Protein AF-A0A931SC67-F1 (afdb_monomer_lite)

Foldseek 3Di:
DDDPDPPDDPPPVDWDFDDWDADPVRAIWTWTDDPHDIDIDGPVVVVVVVVVVD

Secondary structure (DSSP, 8-state):
---------------EEEEEEE-TTS-EEEEEEETTEEEEEEHHHHHHHHHHT-

Sequence (54 aa):
MERINPVSDHLELVYNVLHRTTLASGEPALVLQREGEQFVIGAAKFLAAIKANR

Structure (mmCIF, N/CA/C/O backbone):
data_AF-A0A931SC67-F1
#
_entry.id   AF-A0A931SC67-F1
#
loop_
_atom_site.group_PDB
_atom_site.id
_atom_site.type_symbol
_atom_site.label_atom_id
_atom_site.label_alt_id
_atom_site.label_comp_id
_atom_site.label_asym_id
_atom_site.label_entity_id
_atom_site.label_seq_id
_atom_site.pdbx_PDB_ins_code
_atom_site.Cartn_x
_atom_site.Cartn_y
_atom_site.Cartn_z
_atom_site.occupancy
_atom_site.B_iso_or_equiv
_atom_site.auth_seq_id
_atom_site.auth_comp_id
_atom_site.auth_asym_id
_atom_site.auth_atom_id
_atom_site.pdbx_PDB_model_num
ATOM 1 N N . MET A 1 1 ? 33.609 33.754 5.765 1.00 42.22 1 MET A N 1
ATOM 2 C CA . MET A 1 1 ? 33.124 33.439 4.405 1.00 42.22 1 MET A CA 1
ATOM 3 C C . MET A 1 1 ? 32.674 31.988 4.419 1.00 42.22 1 MET A C 1
ATOM 5 O O . MET A 1 1 ? 33.494 31.098 4.239 1.00 42.22 1 MET A O 1
ATOM 9 N N . GLU A 1 2 ? 31.411 31.746 4.764 1.00 45.44 2 GLU A N 1
ATOM 10 C CA . GLU A 1 2 ? 30.827 30.403 4.724 1.00 45.44 2 GLU A CA 1
ATOM 11 C C . GLU A 1 2 ? 30.568 30.011 3.269 1.00 45.44 2 GLU A C 1
ATOM 13 O O . GLU A 1 2 ? 29.984 30.767 2.493 1.00 45.44 2 GLU A O 1
ATOM 18 N N . ARG A 1 3 ? 31.080 28.841 2.886 1.00 51.09 3 ARG A N 1
ATOM 19 C CA . ARG A 1 3 ? 30.880 28.255 1.563 1.00 51.09 3 ARG A CA 1
ATOM 20 C C . ARG A 1 3 ? 29.430 27.789 1.501 1.00 51.09 3 ARG A C 1
ATOM 22 O O . ARG A 1 3 ? 29.084 26.789 2.122 1.00 51.09 3 ARG A O 1
ATOM 29 N N . ILE A 1 4 ? 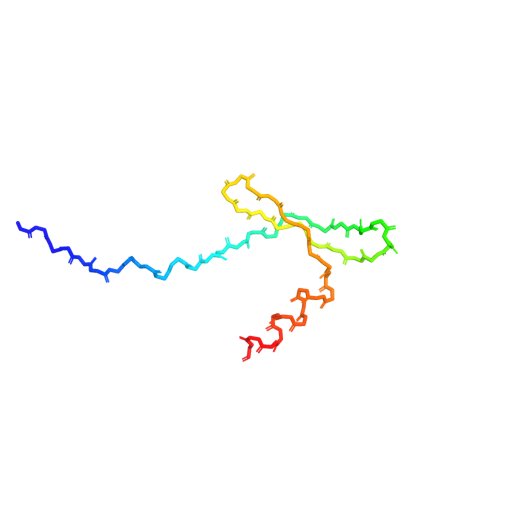28.596 28.515 0.765 1.00 55.44 4 ILE A N 1
ATOM 30 C CA . ILE A 1 4 ? 27.269 28.038 0.380 1.00 55.44 4 ILE A CA 1
ATOM 31 C C . ILE A 1 4 ? 27.508 26.841 -0.544 1.00 55.44 4 ILE A C 1
ATOM 33 O O . ILE A 1 4 ? 27.855 27.008 -1.710 1.00 55.44 4 ILE A O 1
ATOM 37 N N . ASN A 1 5 ? 27.422 25.631 0.004 1.00 50.59 5 ASN A N 1
ATOM 38 C CA . ASN A 1 5 ? 27.387 24.408 -0.784 1.00 50.59 5 ASN A CA 1
ATOM 39 C C . ASN A 1 5 ? 25.985 24.312 -1.406 1.00 50.59 5 ASN A C 1
ATOM 41 O O . ASN A 1 5 ? 25.019 24.204 -0.649 1.00 50.59 5 ASN A O 1
ATOM 45 N N . PRO A 1 6 ? 25.825 24.323 -2.739 1.00 48.91 6 PRO A N 1
ATOM 46 C CA . PRO A 1 6 ? 24.545 24.021 -3.364 1.00 48.91 6 PRO A CA 1
ATOM 47 C C . PRO A 1 6 ? 24.342 22.500 -3.358 1.00 48.91 6 PRO A C 1
ATOM 49 O O . PRO A 1 6 ? 24.452 21.840 -4.384 1.00 48.91 6 PRO A O 1
ATOM 52 N N . VAL A 1 7 ? 24.107 21.919 -2.182 1.00 54.06 7 VAL A N 1
ATOM 53 C CA . VAL A 1 7 ? 23.668 20.521 -2.051 1.00 54.06 7 VAL A CA 1
ATOM 54 C C . VAL A 1 7 ? 22.314 20.517 -1.360 1.00 54.06 7 VAL A C 1
ATOM 56 O O . VAL A 1 7 ? 22.180 20.031 -0.248 1.00 54.06 7 VAL A O 1
ATOM 59 N N . SER A 1 8 ? 21.320 21.118 -2.004 1.00 52.03 8 SER A N 1
ATOM 60 C CA . SER A 1 8 ? 19.926 21.042 -1.570 1.00 52.03 8 SER A CA 1
ATOM 61 C C . SER A 1 8 ? 19.034 21.287 -2.778 1.00 52.03 8 SER A C 1
ATOM 63 O O . SER A 1 8 ? 18.727 22.438 -3.052 1.00 52.03 8 SER A O 1
ATOM 65 N N . ASP A 1 9 ? 18.670 20.227 -3.508 1.00 48.47 9 ASP A N 1
ATOM 66 C CA . ASP A 1 9 ? 17.330 20.161 -4.131 1.00 48.47 9 ASP A CA 1
ATOM 67 C C . ASP A 1 9 ? 16.909 18.770 -4.638 1.00 48.47 9 ASP A C 1
ATOM 69 O O . ASP A 1 9 ? 15.794 18.595 -5.113 1.00 48.47 9 ASP A O 1
ATOM 73 N N . HIS A 1 10 ? 17.722 17.720 -4.496 1.00 51.25 10 HIS A N 1
ATOM 74 C CA . HIS A 1 10 ? 17.161 16.369 -4.561 1.00 51.25 10 HIS A CA 1
ATOM 75 C C . HIS A 1 10 ? 16.546 16.036 -3.204 1.00 51.25 10 HIS A C 1
ATOM 77 O O . HIS A 1 10 ? 17.119 15.302 -2.405 1.00 51.25 10 HIS A O 1
ATOM 83 N N . LEU A 1 11 ? 15.383 16.631 -2.929 1.00 49.78 11 LEU A N 1
ATOM 84 C CA . LEU A 1 11 ? 14.452 16.119 -1.932 1.00 49.78 11 LEU A CA 1
ATOM 85 C C . LEU A 1 11 ? 14.082 14.700 -2.371 1.00 49.78 11 LEU A C 1
ATOM 87 O O . LEU A 1 11 ? 13.130 14.494 -3.121 1.00 49.78 11 LEU A O 1
ATOM 91 N N . GLU A 1 12 ? 14.860 13.709 -1.942 1.00 56.53 12 GLU A N 1
ATOM 92 C CA . GLU A 1 12 ? 14.386 12.336 -1.913 1.00 56.53 12 GLU A CA 1
ATOM 93 C C . GLU A 1 12 ? 13.131 12.361 -1.039 1.00 56.53 12 GLU A C 1
ATOM 95 O O . GLU A 1 12 ? 13.194 12.502 0.183 1.00 56.53 12 GLU A O 1
ATOM 100 N N . LEU A 1 13 ? 11.962 12.339 -1.683 1.00 62.62 13 LEU A N 1
ATOM 101 C CA . LEU A 1 13 ? 10.677 12.233 -1.009 1.00 62.62 13 LEU A CA 1
ATOM 102 C C . LEU A 1 13 ? 10.583 10.825 -0.415 1.00 62.62 13 LEU A C 1
ATOM 104 O O . LEU A 1 13 ? 9.968 9.923 -0.982 1.00 62.62 13 LEU A O 1
ATOM 108 N N . VAL A 1 14 ? 11.252 10.627 0.719 1.00 75.44 14 VAL A N 1
ATOM 109 C CA . VAL A 1 14 ? 11.258 9.365 1.448 1.00 75.44 14 VAL A CA 1
ATOM 110 C C . VAL A 1 14 ? 9.962 9.277 2.240 1.00 75.44 14 VAL A C 1
ATOM 112 O O . VAL A 1 14 ? 9.729 10.023 3.191 1.00 75.44 14 VAL A O 1
ATOM 115 N N . TYR A 1 15 ? 9.100 8.357 1.824 1.00 83.25 15 TYR A N 1
ATOM 116 C CA . TYR A 1 15 ? 7.908 7.981 2.569 1.00 83.25 15 TYR A CA 1
ATOM 117 C C . TYR A 1 15 ? 8.241 6.840 3.530 1.00 83.25 15 TYR A C 1
ATOM 119 O O . TYR A 1 15 ? 8.852 5.847 3.135 1.00 83.25 15 TYR A O 1
ATOM 127 N N . ASN A 1 16 ? 7.782 6.944 4.777 1.00 87.12 16 ASN A N 1
ATOM 128 C CA . ASN A 1 16 ? 7.886 5.856 5.743 1.00 87.12 16 ASN A CA 1
ATOM 129 C C . ASN A 1 16 ? 6.681 4.926 5.624 1.00 87.12 16 ASN A C 1
ATOM 131 O O . ASN A 1 16 ? 5.537 5.380 5.616 1.00 87.12 16 ASN A O 1
ATOM 135 N N . VAL A 1 17 ? 6.923 3.616 5.580 1.00 88.62 17 VAL A N 1
ATOM 136 C CA . VAL A 1 17 ? 5.850 2.625 5.716 1.00 88.62 17 VAL A CA 1
ATOM 137 C C . VAL A 1 17 ? 5.461 2.555 7.187 1.00 88.62 17 VAL A C 1
ATOM 139 O O . VAL A 1 17 ? 6.264 2.133 8.014 1.00 88.62 17 VAL A O 1
ATOM 142 N N . LEU A 1 18 ? 4.232 2.950 7.515 1.00 87.00 18 LEU A N 1
ATOM 143 C CA . LEU A 1 18 ? 3.735 2.890 8.888 1.00 87.00 18 LEU A CA 1
ATOM 144 C C . LEU A 1 18 ? 3.152 1.523 9.226 1.00 87.00 18 LEU A C 1
ATOM 146 O O . LEU A 1 18 ? 3.530 0.908 10.218 1.00 87.00 18 LEU A O 1
ATOM 150 N N . HIS A 1 19 ? 2.191 1.061 8.427 1.00 88.94 19 HIS A N 1
ATOM 151 C CA . HIS A 1 19 ? 1.492 -0.192 8.687 1.00 88.94 19 HIS A CA 1
ATOM 152 C C . HIS A 1 19 ? 0.884 -0.788 7.418 1.00 88.94 19 HIS A C 1
ATOM 154 O O . HIS A 1 19 ? 0.706 -0.129 6.390 1.00 88.94 19 HIS A O 1
ATOM 160 N N . ARG A 1 20 ? 0.574 -2.081 7.513 1.00 92.81 20 ARG A N 1
ATOM 161 C CA . ARG A 1 20 ? -0.180 -2.832 6.511 1.00 92.81 20 ARG A CA 1
ATOM 162 C C . ARG A 1 20 ? -1.667 -2.715 6.808 1.00 92.81 20 ARG A C 1
ATOM 164 O O . ARG A 1 20 ? -2.071 -2.793 7.963 1.00 92.81 20 ARG A O 1
ATOM 171 N N . THR A 1 21 ? -2.463 -2.551 5.763 1.00 94.31 21 THR A N 1
ATOM 172 C CA . THR A 1 21 ? -3.919 -2.453 5.856 1.00 94.31 21 THR A CA 1
ATOM 173 C C . THR A 1 21 ? -4.584 -3.188 4.693 1.00 94.31 21 THR A C 1
ATOM 175 O O . THR A 1 21 ? -3.905 -3.763 3.840 1.00 94.31 21 THR A O 1
ATOM 178 N N . THR A 1 22 ? -5.913 -3.183 4.668 1.00 96.19 22 THR A N 1
ATOM 179 C CA . THR A 1 22 ? -6.731 -3.743 3.590 1.00 96.19 22 THR A CA 1
ATOM 180 C C . THR A 1 22 ? -7.665 -2.652 3.074 1.00 96.19 22 THR A C 1
ATOM 182 O O . THR A 1 22 ? -8.284 -1.942 3.865 1.00 96.19 22 THR A O 1
ATOM 185 N N . LEU A 1 23 ? -7.748 -2.484 1.755 1.00 93.38 23 LEU A N 1
ATOM 186 C CA . LEU A 1 23 ? -8.695 -1.559 1.131 1.00 93.38 23 LEU A CA 1
ATOM 187 C C . LEU A 1 23 ? -10.129 -2.071 1.287 1.00 93.38 23 LEU A C 1
ATOM 189 O O . LEU A 1 23 ? -10.356 -3.256 1.521 1.00 93.38 23 LEU A O 1
ATOM 193 N N . ALA A 1 24 ? -11.113 -1.199 1.064 1.00 92.69 24 ALA A N 1
ATOM 194 C CA . ALA A 1 24 ? -12.523 -1.597 1.042 1.00 92.69 24 ALA A CA 1
ATOM 195 C C . ALA A 1 24 ? -12.829 -2.690 -0.006 1.00 92.69 24 ALA A C 1
ATOM 197 O O . ALA A 1 24 ? -13.780 -3.445 0.157 1.00 92.69 24 ALA A O 1
ATOM 198 N N . SER A 1 25 ? -12.002 -2.810 -1.052 1.00 92.44 25 SER A N 1
ATOM 199 C CA . SER A 1 25 ? -12.062 -3.891 -2.044 1.00 92.44 25 SER A CA 1
ATOM 200 C C . SER A 1 25 ? -11.579 -5.254 -1.525 1.00 92.44 25 SER A C 1
ATOM 202 O O . SER A 1 25 ? -11.707 -6.249 -2.232 1.00 92.44 25 SER A O 1
ATOM 204 N N . GLY A 1 26 ? -11.002 -5.322 -0.321 1.00 94.44 26 GLY A N 1
ATOM 205 C CA . GLY A 1 26 ? -10.340 -6.517 0.210 1.00 94.44 26 GLY A CA 1
ATOM 206 C C . GLY A 1 26 ? -8.873 -6.659 -0.216 1.00 94.44 26 GLY A C 1
ATOM 207 O O . GLY A 1 26 ? -8.206 -7.614 0.177 1.00 94.44 26 GLY A O 1
ATOM 208 N N . GLU A 1 27 ? -8.342 -5.720 -1.001 1.00 95.69 27 GLU A N 1
ATOM 209 C CA . GLU A 1 27 ? -6.960 -5.778 -1.477 1.00 95.69 27 GLU A CA 1
ATOM 210 C C . GLU A 1 27 ? -5.953 -5.347 -0.397 1.00 95.69 27 GLU A C 1
ATOM 212 O O . GLU A 1 27 ? -6.182 -4.352 0.300 1.00 95.69 27 GLU A O 1
ATOM 217 N N . PRO A 1 28 ? -4.795 -6.023 -0.278 1.00 96.56 28 PRO A N 1
ATOM 218 C CA . PRO A 1 28 ? -3.746 -5.616 0.648 1.00 96.56 28 PRO A CA 1
ATOM 219 C C . PRO A 1 28 ? -3.147 -4.266 0.241 1.00 96.56 28 PRO A C 1
ATOM 221 O O . PRO A 1 28 ? -2.844 -4.022 -0.931 1.00 96.56 28 PRO A O 1
ATOM 224 N N . ALA A 1 29 ? -2.908 -3.405 1.224 1.00 96.88 29 ALA A N 1
ATOM 225 C CA . ALA A 1 29 ? -2.373 -2.064 1.044 1.00 96.88 29 ALA A CA 1
ATOM 226 C C . ALA A 1 29 ? -1.354 -1.687 2.126 1.00 96.88 29 ALA A C 1
ATOM 228 O O . ALA A 1 29 ? -1.221 -2.336 3.166 1.00 96.88 29 ALA A O 1
ATOM 229 N N . LEU A 1 30 ? -0.609 -0.625 1.847 1.00 94.50 30 LEU A N 1
ATOM 230 C CA . LEU A 1 30 ? 0.361 -0.015 2.743 1.00 94.50 30 LEU A CA 1
ATOM 231 C C . LEU A 1 30 ? -0.067 1.414 3.037 1.00 94.50 30 LEU A C 1
ATOM 233 O O . LEU A 1 30 ? -0.480 2.138 2.128 1.00 94.50 30 LEU A O 1
ATOM 237 N N . VAL A 1 31 ? 0.075 1.809 4.298 1.00 93.19 31 VAL A N 1
ATOM 238 C CA . VAL A 1 31 ? -0.035 3.205 4.707 1.00 93.19 31 VA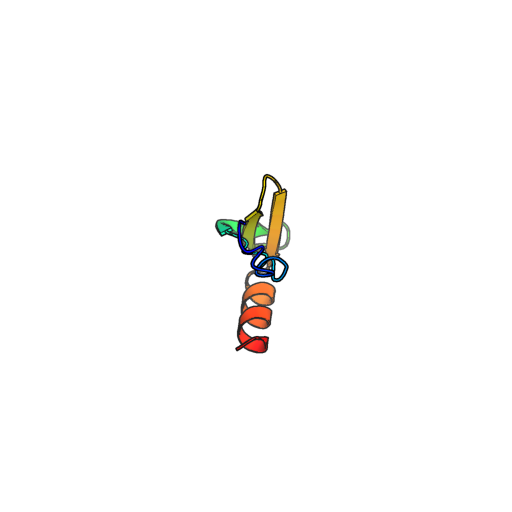L A CA 1
ATOM 239 C C . VAL A 1 31 ? 1.360 3.803 4.750 1.00 93.19 31 VAL A C 1
ATOM 241 O O . VAL A 1 31 ? 2.235 3.330 5.478 1.00 93.19 31 VAL A O 1
ATOM 244 N N . LEU A 1 32 ? 1.552 4.830 3.934 1.00 92.06 32 LEU A N 1
ATOM 245 C CA . LEU A 1 32 ? 2.765 5.617 3.823 1.00 92.06 32 LEU A CA 1
ATOM 246 C C . LEU A 1 32 ? 2.564 6.942 4.554 1.00 92.06 32 LEU A C 1
ATOM 248 O O . LEU A 1 32 ? 1.494 7.535 4.443 1.00 92.06 32 LEU A O 1
ATOM 252 N N . GLN A 1 33 ? 3.577 7.421 5.271 1.00 90.31 33 GLN A N 1
ATOM 253 C CA . GLN A 1 33 ? 3.544 8.7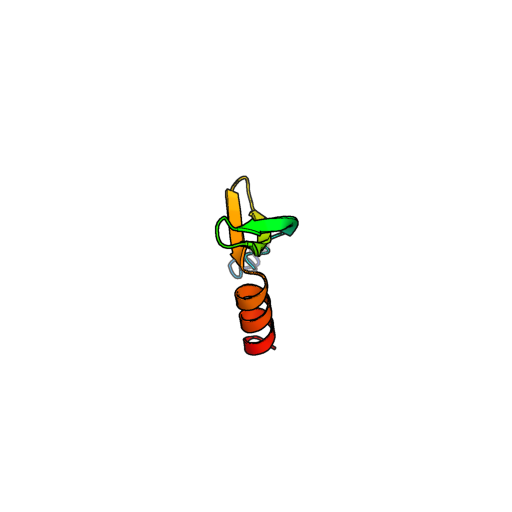26 5.930 1.00 90.31 33 GLN A CA 1
ATOM 254 C C . GLN A 1 33 ? 4.773 9.559 5.597 1.00 90.31 33 GLN A C 1
ATOM 256 O O . GLN A 1 33 ? 5.896 9.049 5.560 1.00 90.31 33 GLN A O 1
ATOM 261 N N . ARG A 1 34 ? 4.547 10.863 5.429 1.00 85.25 34 ARG A N 1
ATOM 262 C CA . ARG A 1 34 ? 5.584 11.892 5.360 1.00 85.25 34 ARG A CA 1
ATOM 263 C C . ARG A 1 34 ? 5.032 13.211 5.892 1.00 85.25 34 ARG A C 1
ATOM 265 O O . ARG A 1 34 ? 3.917 13.561 5.553 1.00 85.25 34 ARG A O 1
ATOM 272 N N . GLU A 1 35 ? 5.796 13.913 6.730 1.00 83.38 35 GLU A N 1
ATOM 273 C CA . GLU A 1 35 ? 5.509 15.297 7.173 1.00 83.38 35 GLU A CA 1
ATOM 274 C C . GLU A 1 35 ? 4.059 15.558 7.641 1.00 83.38 35 GLU A C 1
ATOM 276 O O . GLU A 1 35 ? 3.502 16.629 7.439 1.00 83.38 35 GLU A O 1
ATOM 281 N N . GLY A 1 36 ? 3.437 14.572 8.297 1.00 83.31 36 GLY A N 1
ATOM 282 C CA . GLY A 1 36 ? 2.053 14.672 8.782 1.00 83.31 36 GLY A CA 1
ATOM 283 C C . GLY A 1 36 ? 0.981 14.262 7.765 1.00 83.31 36 GLY A C 1
ATOM 284 O O . GLY A 1 36 ? -0.173 14.091 8.148 1.00 83.31 36 GLY A O 1
ATOM 285 N N . GLU A 1 37 ? 1.352 14.008 6.513 1.00 89.12 37 GLU A N 1
ATOM 286 C CA . GLU A 1 37 ? 0.478 13.463 5.476 1.00 89.12 37 GLU A CA 1
ATOM 287 C C . GLU A 1 37 ? 0.521 11.933 5.458 1.00 89.12 37 GLU A C 1
ATOM 289 O O . GLU A 1 37 ? 1.571 11.316 5.666 1.00 89.12 37 GLU A O 1
ATOM 294 N N . GLN A 1 38 ? -0.631 11.314 5.189 1.00 91.31 38 GLN A N 1
ATOM 295 C CA . GLN A 1 38 ? -0.763 9.868 5.047 1.00 91.31 38 GLN A CA 1
ATOM 296 C C . GLN A 1 38 ? -1.391 9.505 3.706 1.00 91.31 38 GLN A C 1
ATOM 298 O O . GLN A 1 38 ? -2.404 10.071 3.299 1.00 91.31 38 GLN A O 1
ATOM 303 N N . PHE A 1 39 ? -0.811 8.501 3.058 1.00 91.88 39 PHE A N 1
ATOM 304 C CA . PHE A 1 39 ? -1.279 7.962 1.790 1.00 91.88 39 PHE A CA 1
ATOM 305 C C . PHE A 1 39 ? -1.495 6.463 1.920 1.00 91.88 39 PHE A C 1
ATOM 307 O O . PHE A 1 39 ? -0.723 5.766 2.577 1.00 91.88 39 PHE A O 1
ATOM 314 N N . VAL A 1 40 ? -2.521 5.952 1.246 1.00 92.56 40 VAL A N 1
ATOM 315 C CA . VAL A 1 40 ? -2.767 4.513 1.156 1.00 92.56 40 VAL A CA 1
ATOM 316 C C . VAL A 1 40 ? -2.508 4.064 -0.273 1.00 92.56 40 VAL A C 1
ATOM 318 O O . VAL A 1 40 ? -3.110 4.581 -1.213 1.00 92.56 40 VAL A O 1
ATOM 321 N N . ILE A 1 41 ? -1.622 3.085 -0.443 1.00 93.38 41 ILE A N 1
ATOM 322 C CA . ILE A 1 41 ? -1.307 2.492 -1.744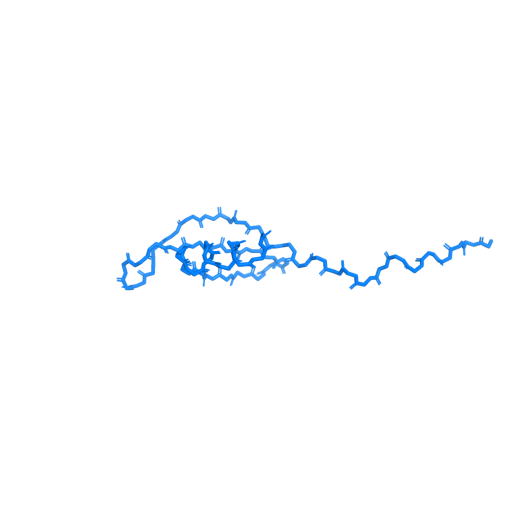 1.00 93.38 41 ILE A CA 1
ATOM 323 C C . ILE A 1 41 ? -1.531 0.983 -1.711 1.00 93.38 41 ILE A C 1
ATOM 325 O O . ILE A 1 41 ? -1.119 0.296 -0.778 1.00 93.38 41 ILE A O 1
ATOM 329 N N . GLY A 1 42 ? -2.164 0.446 -2.755 1.00 95.75 42 GLY A N 1
ATOM 330 C CA . GLY A 1 42 ? -2.292 -1.000 -2.929 1.00 95.75 42 GLY A CA 1
ATOM 331 C C . GLY A 1 42 ? -0.915 -1.664 -3.001 1.00 95.75 42 GLY A C 1
ATOM 332 O O . GLY A 1 42 ? -0.047 -1.229 -3.761 1.00 95.75 42 GLY A O 1
ATOM 333 N N . ALA A 1 43 ? -0.711 -2.737 -2.239 1.00 94.38 43 ALA A N 1
ATOM 334 C CA . ALA A 1 43 ? 0.586 -3.393 -2.095 1.00 94.38 43 ALA A CA 1
ATOM 335 C C . AL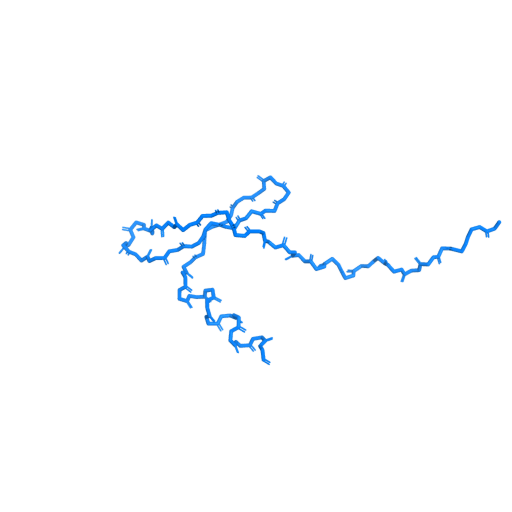A A 1 43 ? 1.122 -3.922 -3.436 1.00 94.38 43 ALA A C 1
ATOM 337 O O . ALA A 1 43 ? 2.321 -3.841 -3.697 1.00 94.38 43 ALA A O 1
ATOM 338 N N . ALA A 1 44 ? 0.236 -4.403 -4.315 1.00 94.00 44 ALA A N 1
ATOM 339 C CA . ALA A 1 44 ? 0.606 -4.844 -5.659 1.00 94.00 44 ALA A CA 1
ATOM 340 C C . ALA A 1 44 ? 1.152 -3.691 -6.518 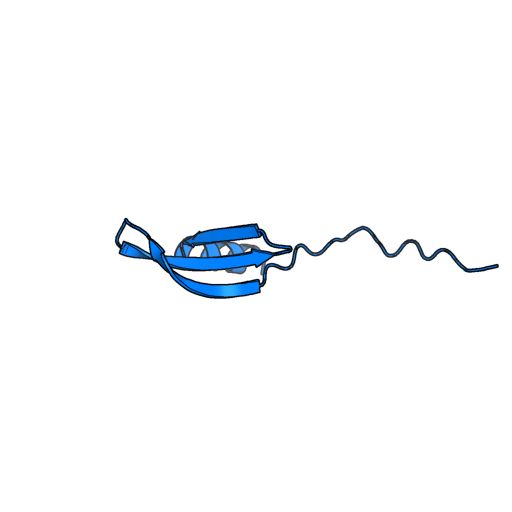1.00 94.00 44 ALA A C 1
ATOM 342 O O . ALA A 1 44 ? 2.196 -3.837 -7.152 1.00 94.00 44 ALA A O 1
ATOM 343 N N . LYS A 1 45 ? 0.484 -2.528 -6.493 1.00 91.44 45 LYS A N 1
ATOM 344 C CA . LYS A 1 45 ? 0.918 -1.325 -7.223 1.00 91.44 45 LYS A CA 1
ATOM 345 C C . LYS A 1 45 ? 2.245 -0.798 -6.683 1.00 91.44 45 LYS A C 1
ATOM 347 O O . LYS A 1 45 ? 3.137 -0.481 -7.462 1.00 91.44 45 LYS A O 1
ATOM 352 N N . PHE A 1 46 ? 2.395 -0.775 -5.361 1.00 90.44 46 PHE A N 1
ATOM 353 C CA . PHE A 1 46 ? 3.643 -0.393 -4.705 1.00 90.44 46 PHE A CA 1
ATOM 354 C C . PHE A 1 46 ? 4.808 -1.307 -5.112 1.00 90.44 46 PHE A C 1
ATOM 356 O O . PHE A 1 46 ? 5.857 -0.830 -5.538 1.00 90.44 46 PHE A O 1
ATOM 363 N N . LEU A 1 47 ? 4.612 -2.629 -5.060 1.00 90.31 47 LEU A N 1
ATOM 364 C CA . LEU A 1 47 ? 5.632 -3.597 -5.462 1.00 90.31 47 LEU A CA 1
ATOM 365 C C . LEU A 1 47 ? 5.994 -3.478 -6.950 1.00 90.31 47 LEU A C 1
ATOM 367 O O . LEU A 1 47 ? 7.165 -3.601 -7.302 1.00 90.31 47 LEU A O 1
ATOM 371 N N . ALA A 1 48 ? 5.007 -3.246 -7.820 1.00 91.88 48 ALA A N 1
ATOM 372 C CA . ALA A 1 48 ? 5.241 -3.037 -9.246 1.00 91.88 48 ALA A CA 1
ATOM 373 C C . ALA A 1 48 ? 6.104 -1.791 -9.503 1.00 91.88 48 ALA A C 1
ATOM 375 O O . ALA A 1 48 ? 7.065 -1.871 -10.263 1.00 91.88 48 ALA A O 1
ATOM 376 N N . ALA A 1 49 ? 5.819 -0.679 -8.818 1.00 87.38 49 ALA A N 1
ATOM 377 C CA . ALA A 1 49 ? 6.597 0.553 -8.936 1.00 87.38 49 ALA A CA 1
ATOM 378 C C . ALA A 1 49 ? 8.055 0.374 -8.478 1.00 87.38 49 ALA A C 1
ATOM 380 O O . ALA A 1 49 ? 8.971 0.804 -9.173 1.00 87.38 49 ALA A O 1
ATOM 381 N N . ILE A 1 50 ? 8.290 -0.324 -7.358 1.00 86.25 50 ILE A N 1
ATOM 382 C CA . ILE A 1 50 ? 9.656 -0.617 -6.883 1.00 86.25 50 ILE A CA 1
ATOM 383 C C . ILE A 1 50 ? 10.424 -1.468 -7.894 1.00 86.25 50 ILE A C 1
ATOM 385 O O . ILE A 1 50 ? 11.601 -1.225 -8.133 1.00 86.25 50 ILE A O 1
ATOM 389 N N . LYS A 1 51 ? 9.773 -2.473 -8.489 1.00 89.19 51 LYS A N 1
ATOM 390 C CA . LYS A 1 51 ? 10.410 -3.338 -9.490 1.00 89.19 51 LYS A CA 1
ATOM 391 C C . LYS A 1 51 ? 10.741 -2.603 -10.787 1.00 89.19 51 LYS A C 1
ATOM 393 O O . LYS A 1 51 ? 11.705 -2.979 -11.432 1.00 89.19 51 LYS A O 1
ATOM 398 N N . ALA A 1 52 ? 9.943 -1.611 -11.172 1.00 82.88 52 ALA A N 1
ATOM 399 C CA . ALA A 1 52 ? 10.176 -0.819 -12.378 1.00 82.88 52 ALA A CA 1
ATOM 400 C C . ALA A 1 52 ? 11.310 0.211 -12.212 1.00 82.88 52 ALA A C 1
ATOM 402 O O . ALA A 1 52 ? 11.934 0.582 -13.199 1.00 82.88 52 ALA A O 1
ATOM 403 N N . ASN A 1 53 ? 11.574 0.653 -10.978 1.00 68.19 53 ASN A N 1
ATOM 404 C CA . ASN A 1 53 ? 12.631 1.614 -10.639 1.00 68.19 53 ASN A CA 1
ATOM 405 C C . ASN A 1 53 ? 13.937 0.953 -10.154 1.00 68.19 53 ASN A C 1
ATOM 407 O O . ASN A 1 53 ? 14.786 1.636 -9.582 1.00 68.19 53 ASN A O 1
ATOM 411 N N . ARG A 1 54 ? 14.089 -0.363 -10.338 1.00 53.78 54 ARG A N 1
ATOM 412 C CA . ARG A 1 54 ? 15.295 -1.124 -9.990 1.00 53.78 54 ARG A CA 1
ATOM 413 C C . ARG A 1 54 ? 15.996 -1.606 -11.249 1.00 53.78 54 ARG A C 1
ATOM 415 O O . ARG A 1 54 ? 17.244 -1.594 -11.234 1.00 53.78 54 ARG A O 1
#

Radius of gyration: 16.27 Å; chains: 1; bounding box: 46×40×21 Å

pLDDT: mean 80.01, std 17.68, range [42.22, 96.88]